Protein AF-A0A7S1LB57-F1 (afdb_monomer_lite)

Sequence (127 aa):
QTQSDPSSLRPSEPSSGLRRPQFGPRGPSPPRSSEQQSQASEESFCPPRATTGLFDNIGSPIGNGPGRAANLDRHIKLFRREQATFLSFDAYARVCLAGCASQMLLAFAYYFVAYTNQRLTQKTPVR

Secondary structure (DSSP, 8-state):
---------PPPP-------------PPPPP--------------------TTSSTTTTS---SSS-----HHHHHHHHHHHHHHHHHHHHHHHHHHHHHHHHHHHHHHHHHHHHHHHHHHTT----

Foldseek 3Di:
DDDDDDDDDDDDDPPPPPPDPPPDDDDDDDDDPPDDDDDDPPDDPPPPPDPPDPCPPVPDDDPPDPRPPPPPVVVVVVVVVVVVVCVVVVVVVVVVVVVVVVVVVVVVVVVVVVVVVVVVVVPDDDD

Organism: Alexandrium catenella (NCBI:txid2925)

Structure (mmCIF, N/CA/C/O backbone):
data_AF-A0A7S1LB57-F1
#
_entry.id   AF-A0A7S1LB57-F1
#
loop_
_atom_site.group_PDB
_atom_site.id
_atom_site.type_symbol
_atom_site.label_atom_id
_atom_site.label_alt_id
_atom_site.label_comp_id
_atom_site.label_asym_id
_atom_site.label_entity_id
_atom_site.label_seq_id
_atom_site.pdbx_PDB_ins_code
_atom_site.Cartn_x
_atom_site.Cartn_y
_atom_site.Cartn_z
_atom_site.occupancy
_atom_site.B_iso_or_equiv
_atom_site.auth_seq_id
_atom_site.auth_comp_id
_atom_site.auth_asym_id
_atom_sit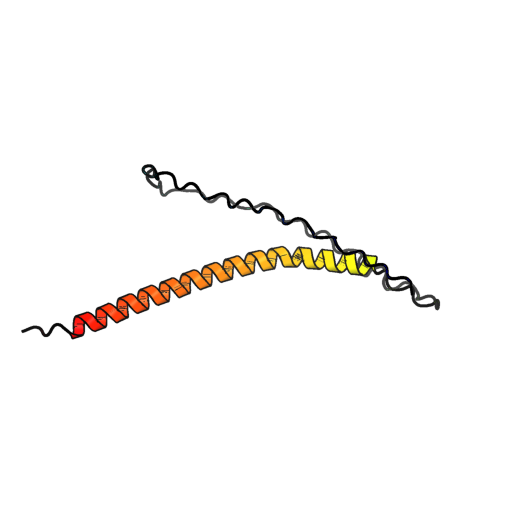e.auth_atom_id
_atom_site.pdbx_PDB_model_num
ATOM 1 N N . GLN A 1 1 ? -14.789 34.900 -50.376 1.00 56.41 1 GLN A N 1
ATOM 2 C CA . GLN A 1 1 ? -15.920 34.314 -49.634 1.00 56.41 1 GLN A CA 1
ATOM 3 C C . GLN A 1 1 ? -16.100 32.891 -50.123 1.00 56.41 1 GLN A C 1
ATOM 5 O O . GLN A 1 1 ? -16.654 32.697 -51.194 1.00 56.41 1 GLN A O 1
ATOM 10 N N . THR A 1 2 ? -15.601 31.922 -49.363 1.00 51.94 2 THR A N 1
ATOM 11 C CA . THR A 1 2 ? -16.023 30.523 -49.481 1.00 51.94 2 THR A CA 1
ATOM 12 C C . THR A 1 2 ? -15.797 29.897 -48.115 1.00 51.94 2 THR A C 1
ATOM 14 O O . THR A 1 2 ? -14.680 29.848 -47.610 1.00 51.94 2 THR A O 1
ATOM 17 N N . GLN A 1 3 ? -16.917 29.583 -47.484 1.00 57.12 3 GLN A N 1
ATOM 18 C CA . GLN A 1 3 ? -17.085 29.102 -46.126 1.00 57.12 3 GLN A CA 1
ATOM 19 C C . GLN A 1 3 ? -17.169 27.576 -46.215 1.00 57.12 3 GLN A C 1
ATOM 21 O O . GLN A 1 3 ? -17.991 27.058 -46.966 1.00 57.12 3 GLN A O 1
ATOM 26 N N . SER A 1 4 ? -16.307 26.859 -45.499 1.00 62.78 4 SER A N 1
ATOM 27 C CA . SER A 1 4 ? -16.372 25.399 -45.403 1.00 62.78 4 SER A CA 1
ATOM 28 C C . SER A 1 4 ? -16.081 24.975 -43.969 1.00 62.78 4 SER A C 1
ATOM 30 O O . SER A 1 4 ? -14.928 24.782 -43.587 1.00 62.78 4 SER A O 1
ATOM 32 N N . ASP A 1 5 ? -17.160 24.866 -43.198 1.00 57.69 5 ASP A N 1
ATOM 33 C CA . ASP A 1 5 ? -17.257 24.078 -41.971 1.00 57.69 5 ASP A CA 1
ATOM 34 C C . ASP A 1 5 ? -17.357 22.589 -42.329 1.00 57.69 5 ASP A C 1
ATOM 36 O O . ASP A 1 5 ? -18.240 22.202 -43.099 1.00 57.69 5 ASP A O 1
ATOM 40 N N . PRO A 1 6 ? -16.525 21.734 -41.720 1.00 63.59 6 PRO A N 1
ATOM 41 C CA . PRO A 1 6 ? -16.942 20.375 -41.418 1.00 63.59 6 PRO A CA 1
ATOM 42 C C . PRO A 1 6 ? -16.845 20.121 -39.913 1.00 63.59 6 PRO A C 1
ATOM 44 O O . PRO A 1 6 ? -15.840 19.669 -39.365 1.00 63.59 6 PRO A O 1
ATOM 47 N N . SER A 1 7 ? -17.968 20.397 -39.256 1.00 61.41 7 SER A N 1
ATOM 48 C CA . SER A 1 7 ? -18.350 19.759 -38.003 1.00 61.41 7 SER A CA 1
ATOM 49 C C . SER A 1 7 ? -18.385 18.231 -38.153 1.00 61.41 7 SER A C 1
ATOM 51 O O . SER A 1 7 ? -18.734 17.712 -39.210 1.00 61.41 7 SER A O 1
ATOM 53 N N . SER A 1 8 ? -18.186 17.540 -37.027 1.00 59.84 8 SER A N 1
ATOM 54 C CA . SER A 1 8 ? -18.655 16.171 -36.750 1.00 59.84 8 SER A CA 1
ATOM 55 C C . SER A 1 8 ? -17.650 15.027 -36.926 1.00 59.84 8 SER A C 1
ATOM 57 O O . SER A 1 8 ? -17.758 14.187 -37.813 1.00 59.84 8 SER A O 1
ATOM 59 N N . LEU A 1 9 ? -16.744 14.908 -35.954 1.00 59.22 9 LEU A N 1
ATOM 60 C CA . LEU A 1 9 ? -16.226 13.612 -35.512 1.00 59.22 9 LEU A CA 1
ATOM 61 C C . LEU A 1 9 ? -16.430 13.518 -33.996 1.00 59.22 9 LEU A C 1
ATOM 63 O O . LEU A 1 9 ? -15.566 13.895 -33.208 1.00 59.22 9 LEU A O 1
ATOM 67 N N . ARG A 1 10 ? -17.618 13.060 -33.578 1.00 66.25 10 ARG A N 1
ATOM 68 C CA . ARG A 1 10 ? -17.846 12.609 -32.199 1.00 66.25 10 ARG A CA 1
ATOM 69 C C . ARG A 1 10 ? -17.252 11.203 -32.047 1.00 66.25 10 ARG A C 1
ATOM 71 O O . ARG A 1 10 ? -17.705 10.305 -32.756 1.00 66.25 10 ARG A O 1
ATOM 78 N N . PRO A 1 11 ? -16.295 10.973 -31.136 1.00 61.44 11 PRO A N 1
ATOM 79 C CA . PRO A 1 11 ? -15.900 9.622 -30.771 1.00 61.44 11 PRO A CA 1
ATOM 80 C C . PRO A 1 11 ? -17.024 8.949 -29.969 1.00 61.44 11 PRO A C 1
ATOM 82 O O . PRO A 1 11 ? -17.590 9.523 -29.040 1.00 61.44 11 PRO A O 1
ATOM 85 N N . SER A 1 12 ? -17.358 7.729 -30.372 1.00 69.00 12 SER A N 1
ATOM 86 C CA . SER A 1 12 ? -18.287 6.818 -29.710 1.00 69.00 12 SER A CA 1
ATOM 87 C C . SER A 1 12 ? -17.771 6.417 -28.326 1.00 69.00 12 SER A C 1
ATOM 89 O O . SER A 1 12 ? -16.670 5.876 -28.212 1.00 69.00 12 SER A O 1
ATOM 91 N N . GLU A 1 13 ? -18.570 6.655 -27.287 1.00 65.00 13 GLU A N 1
ATOM 92 C CA . GLU A 1 13 ? -18.267 6.224 -25.922 1.00 65.00 13 GLU A CA 1
ATOM 93 C C . GLU A 1 13 ? -18.290 4.689 -25.802 1.00 65.00 13 GLU A C 1
ATOM 95 O O . GLU A 1 13 ? -19.244 4.045 -26.253 1.00 65.00 13 GLU A O 1
ATOM 100 N N . PRO A 1 14 ? -17.280 4.067 -25.169 1.00 61.59 14 PRO A N 1
ATOM 101 C CA . PRO A 1 14 ? -17.332 2.655 -24.831 1.00 61.59 14 PRO A CA 1
ATOM 102 C C . PRO A 1 14 ? -18.287 2.442 -23.650 1.00 61.59 14 PRO A C 1
ATOM 104 O O . PRO A 1 14 ? -18.014 2.826 -22.511 1.00 61.59 14 PRO A O 1
ATOM 107 N N . SER A 1 15 ? -19.412 1.788 -23.945 1.00 64.25 15 SER A N 1
ATOM 108 C CA . SER A 1 15 ? -20.376 1.268 -22.975 1.00 64.25 15 SER A CA 1
ATOM 109 C C . SER A 1 15 ? -19.674 0.332 -21.986 1.00 64.25 15 SER A C 1
ATOM 111 O O . SER A 1 15 ? -19.452 -0.853 -22.238 1.00 64.25 15 SER A O 1
ATOM 113 N N . SER A 1 16 ? -19.272 0.897 -20.852 1.00 61.06 16 SER A N 1
ATOM 114 C CA . SER A 1 16 ? -18.657 0.172 -19.747 1.00 61.06 16 SER A CA 1
ATOM 115 C C . SER A 1 16 ? -19.773 -0.492 -18.953 1.00 61.06 16 SER A C 1
ATOM 117 O O . SER A 1 16 ? -20.308 0.069 -17.998 1.00 61.06 16 SER A O 1
ATOM 119 N N . GLY A 1 17 ? -20.170 -1.682 -19.402 1.00 58.69 17 GLY A N 1
ATOM 120 C CA . GLY A 1 17 ? -21.123 -2.531 -18.703 1.00 58.69 17 GLY A CA 1
ATOM 121 C C . GLY A 1 17 ? -20.627 -2.841 -17.292 1.00 58.69 17 GLY A C 1
ATOM 122 O O . GLY A 1 17 ? -19.793 -3.724 -17.094 1.00 58.69 17 GLY A O 1
ATOM 123 N N . LEU A 1 18 ? -21.168 -2.125 -16.306 1.00 54.47 18 LEU A N 1
ATOM 124 C CA . LEU A 1 18 ? -21.083 -2.459 -14.890 1.00 54.47 18 LEU A CA 1
ATOM 125 C C . LEU A 1 18 ? -21.733 -3.832 -14.671 1.00 54.47 18 LEU A C 1
ATOM 127 O O . LEU A 1 18 ? -22.936 -3.952 -14.433 1.00 54.47 18 LEU A O 1
ATOM 131 N N . ARG A 1 19 ? -20.927 -4.896 -14.744 1.00 58.12 19 ARG A N 1
ATOM 132 C CA . ARG A 1 19 ? -21.305 -6.202 -14.202 1.00 58.12 19 ARG A CA 1
ATOM 133 C C . ARG A 1 19 ? -21.418 -6.061 -12.690 1.00 58.12 19 ARG A C 1
ATOM 135 O O . ARG A 1 19 ? -20.429 -6.046 -11.965 1.00 58.12 19 ARG A O 1
ATOM 142 N N . ARG A 1 20 ? -22.661 -5.945 -12.235 1.00 63.25 20 ARG A N 1
ATOM 143 C CA . ARG A 1 20 ? -23.061 -6.042 -10.835 1.00 63.25 20 ARG A CA 1
ATOM 144 C C . ARG A 1 20 ? -22.523 -7.361 -10.250 1.00 63.25 20 ARG A C 1
ATOM 146 O O . ARG A 1 20 ? -22.831 -8.415 -10.811 1.00 63.25 20 ARG A O 1
ATOM 153 N N . PRO A 1 21 ? -21.747 -7.349 -9.154 1.00 59.81 21 PRO A N 1
ATOM 154 C CA . PRO A 1 21 ? -21.402 -8.578 -8.455 1.00 59.81 21 PRO A CA 1
ATOM 155 C C . PRO A 1 21 ? -22.686 -9.205 -7.894 1.00 59.81 21 PRO A C 1
ATOM 157 O O . PRO A 1 21 ? -23.394 -8.602 -7.087 1.00 59.81 21 PRO A O 1
ATOM 160 N N . GLN A 1 22 ? -23.010 -10.405 -8.374 1.00 66.94 22 GLN A N 1
ATOM 161 C CA . GLN A 1 22 ? -24.048 -11.266 -7.812 1.00 66.94 22 GLN A CA 1
ATOM 162 C C . GLN A 1 22 ? -23.600 -11.706 -6.412 1.00 66.94 22 GLN A C 1
ATOM 164 O O . GLN A 1 22 ? -22.759 -12.592 -6.268 1.00 66.94 22 GLN A O 1
ATOM 169 N N . PHE A 1 23 ? -24.152 -11.080 -5.375 1.00 59.19 23 PHE A N 1
ATOM 170 C CA . PHE A 1 23 ? -24.077 -11.589 -4.009 1.00 59.19 23 PHE A CA 1
ATOM 171 C C . PHE A 1 23 ? -25.133 -12.687 -3.845 1.00 59.19 23 PHE A C 1
ATOM 173 O O . PHE A 1 23 ? -26.275 -12.417 -3.484 1.00 59.19 23 PHE A O 1
ATOM 180 N N . GLY A 1 24 ? -24.756 -13.926 -4.162 1.00 72.62 24 GLY A N 1
ATOM 181 C CA . GLY A 1 24 ? -25.545 -15.105 -3.807 1.00 72.62 24 GLY A CA 1
ATOM 182 C C . GLY A 1 24 ? -25.497 -15.387 -2.295 1.00 72.62 24 GLY A C 1
ATOM 183 O O . GLY A 1 24 ? -24.549 -14.965 -1.623 1.00 72.62 24 GLY A O 1
ATOM 184 N N . PRO A 1 25 ? -26.496 -16.099 -1.740 1.00 65.50 25 PRO A N 1
ATOM 185 C CA . PRO A 1 25 ? -26.506 -16.497 -0.337 1.00 65.50 25 PRO A CA 1
ATOM 186 C C . PRO A 1 25 ? -25.291 -17.382 -0.040 1.00 65.50 25 PRO A C 1
ATOM 188 O O . PRO A 1 25 ? -25.098 -18.434 -0.648 1.00 65.50 25 PRO A O 1
ATOM 191 N N . ARG A 1 26 ? -24.444 -16.927 0.890 1.00 58.84 26 ARG A N 1
ATOM 192 C CA . ARG A 1 26 ? -23.302 -17.693 1.396 1.00 58.84 26 ARG A CA 1
ATOM 193 C C . ARG A 1 26 ? -23.833 -18.930 2.115 1.00 58.84 26 ARG A C 1
ATOM 195 O O . ARG A 1 26 ? -24.419 -18.814 3.187 1.00 58.84 26 ARG A O 1
ATOM 202 N N . GLY A 1 27 ? -23.628 -20.098 1.511 1.00 71.50 27 GLY A N 1
ATOM 203 C CA . GLY A 1 27 ? -23.821 -21.378 2.180 1.00 71.50 27 GLY A CA 1
ATOM 204 C C . GLY A 1 27 ? -22.911 -21.519 3.411 1.00 71.50 27 GLY A C 1
ATOM 205 O O . GLY A 1 27 ? -21.933 -20.772 3.549 1.00 71.50 27 GLY A O 1
ATOM 206 N N . PRO A 1 28 ? -23.232 -22.455 4.320 1.00 68.50 28 PRO A N 1
ATOM 207 C CA . PRO A 1 28 ? -22.460 -22.689 5.533 1.00 68.50 28 PRO A CA 1
ATOM 208 C C . PRO A 1 28 ? -21.008 -23.019 5.183 1.00 68.50 28 PRO A C 1
ATOM 210 O O . PRO A 1 28 ? -20.716 -23.876 4.351 1.00 68.50 28 PRO A O 1
ATOM 213 N N . SER A 1 29 ? -20.098 -22.274 5.802 1.00 67.44 29 SER A N 1
ATOM 214 C CA . SER A 1 29 ? -18.658 -22.427 5.624 1.00 67.44 29 SER A CA 1
ATOM 215 C C . SER A 1 29 ? -18.208 -23.772 6.208 1.00 67.44 29 SER A C 1
ATOM 217 O O . SER A 1 29 ? -18.625 -24.097 7.322 1.00 67.44 29 SER A O 1
ATOM 219 N N . PRO A 1 30 ? -17.363 -24.554 5.514 1.00 71.94 30 PRO A N 1
ATOM 220 C CA . PRO A 1 30 ? -16.785 -25.758 6.096 1.00 71.94 30 PRO A CA 1
ATOM 221 C C . PRO A 1 30 ? -15.878 -25.398 7.289 1.00 71.94 30 PRO A C 1
ATOM 223 O O . PRO A 1 30 ? -15.304 -24.302 7.318 1.00 71.94 30 PRO A O 1
ATOM 226 N N . PRO A 1 31 ? -15.742 -26.298 8.280 1.00 61.84 31 PRO A N 1
ATOM 227 C CA . PRO A 1 31 ? -14.871 -26.079 9.423 1.00 61.84 31 PRO A CA 1
ATOM 228 C C . PRO A 1 31 ? -13.428 -25.895 8.950 1.00 61.84 31 PRO A C 1
ATOM 230 O O . PRO A 1 31 ? -12.889 -26.676 8.168 1.00 61.84 31 PRO A O 1
ATOM 233 N N . ARG A 1 32 ? -12.824 -24.805 9.421 1.00 52.12 32 ARG A N 1
ATOM 234 C CA . ARG A 1 32 ? -11.442 -24.423 9.154 1.00 52.12 32 ARG A CA 1
ATOM 235 C C . ARG A 1 32 ? -10.518 -25.409 9.868 1.00 52.12 32 ARG A C 1
ATOM 237 O O . ARG A 1 32 ? -10.219 -25.219 11.042 1.00 52.12 32 ARG A O 1
ATOM 244 N N . SER A 1 33 ? -10.077 -26.439 9.151 1.00 55.59 33 SER A N 1
ATOM 245 C CA . SER A 1 33 ? -8.960 -27.289 9.560 1.00 55.59 33 SER A CA 1
ATOM 246 C C . SER A 1 33 ? -7.701 -26.432 9.632 1.00 55.59 33 SER A C 1
ATOM 248 O O . SER A 1 33 ? -7.109 -26.047 8.625 1.00 55.59 33 SER A O 1
ATOM 250 N N . SER A 1 34 ? -7.344 -26.051 10.847 1.00 62.34 34 SER A N 1
ATOM 251 C CA . SER A 1 34 ? -6.045 -25.507 11.191 1.00 62.34 34 SER A CA 1
ATOM 252 C C . SER A 1 34 ? -5.048 -26.653 11.219 1.00 62.34 34 SER A C 1
ATOM 254 O O . SER A 1 34 ? -4.898 -27.262 12.265 1.00 62.34 34 SER A O 1
ATOM 256 N N . GLU A 1 35 ? -4.399 -26.950 10.095 1.00 49.88 35 GLU A N 1
ATOM 257 C CA . GLU A 1 35 ? -3.087 -27.599 10.087 1.00 49.88 35 GLU A CA 1
ATOM 258 C C . GLU A 1 35 ? -2.474 -27.607 8.683 1.00 49.88 35 GLU A C 1
ATOM 260 O O . GLU A 1 35 ? -3.121 -27.966 7.708 1.00 49.88 35 GLU A O 1
ATOM 265 N N . GLN A 1 36 ? -1.195 -27.230 8.657 1.00 48.75 36 GLN A N 1
ATOM 266 C CA . GLN A 1 36 ? -0.191 -27.511 7.633 1.00 48.75 36 GLN A CA 1
ATOM 267 C C . GLN A 1 36 ? -0.342 -26.879 6.245 1.00 48.75 36 GLN A C 1
ATOM 269 O O . GLN A 1 36 ? -1.260 -27.154 5.483 1.00 48.75 36 GLN A O 1
ATOM 274 N N . GLN A 1 37 ? 0.701 -26.111 5.900 1.00 44.88 37 GLN A N 1
ATOM 275 C CA . GLN A 1 37 ? 1.607 -26.332 4.758 1.00 44.88 37 GLN A CA 1
ATOM 276 C C . GLN A 1 37 ? 1.981 -24.948 4.193 1.00 44.88 37 GLN A C 1
ATOM 278 O O . GLN A 1 37 ? 1.263 -24.353 3.404 1.00 44.88 37 GLN A O 1
ATOM 283 N N . SER A 1 38 ? 3.020 -24.287 4.721 1.00 53.59 38 SER A N 1
ATOM 284 C CA . SER A 1 38 ? 4.394 -24.438 4.210 1.00 53.59 38 SER A CA 1
ATOM 285 C C . SER A 1 38 ? 4.428 -25.069 2.822 1.00 53.59 38 SER A C 1
ATOM 287 O O . SER A 1 38 ? 4.757 -26.241 2.672 1.00 53.59 38 SER A O 1
ATOM 289 N N . GLN A 1 39 ? 4.086 -24.283 1.807 1.00 43.81 39 GLN A N 1
ATOM 290 C CA . GLN A 1 39 ? 4.610 -24.491 0.469 1.00 43.81 39 GLN A CA 1
ATOM 291 C C . GLN A 1 39 ? 5.201 -23.180 -0.027 1.00 43.81 39 GLN A C 1
ATOM 293 O O . GLN A 1 39 ? 4.529 -22.160 -0.172 1.00 43.81 39 GLN A O 1
ATOM 298 N N . ALA A 1 40 ? 6.517 -23.258 -0.182 1.00 51.50 40 ALA A N 1
ATOM 299 C CA . ALA A 1 40 ? 7.370 -22.391 -0.952 1.00 51.50 40 ALA A CA 1
ATOM 300 C C . ALA A 1 40 ? 6.637 -21.770 -2.149 1.00 51.50 40 ALA A C 1
ATOM 302 O O . ALA A 1 40 ? 6.193 -22.466 -3.054 1.00 51.50 40 ALA A O 1
ATOM 303 N N . SER A 1 41 ? 6.577 -20.442 -2.178 1.00 49.66 41 SER A N 1
ATOM 304 C CA . SER A 1 41 ? 6.614 -19.713 -3.445 1.00 49.66 41 SER A CA 1
ATOM 305 C C . SER A 1 41 ? 8.083 -19.441 -3.766 1.00 49.66 41 SER A C 1
ATOM 307 O O . SER A 1 41 ? 8.559 -18.311 -3.704 1.00 49.66 41 SER A O 1
ATOM 309 N N . GLU A 1 42 ? 8.815 -20.522 -4.029 1.00 50.84 42 GLU A N 1
ATOM 310 C CA . GLU A 1 42 ? 9.998 -20.505 -4.881 1.00 50.84 42 GLU A CA 1
ATOM 311 C C . GLU A 1 42 ? 9.484 -20.668 -6.311 1.00 50.84 42 GLU A C 1
ATOM 313 O O . GLU A 1 42 ? 9.133 -21.771 -6.690 1.00 50.84 42 GLU A O 1
ATOM 318 N N . GLU A 1 43 ? 9.336 -19.563 -7.042 1.00 50.94 43 GLU A N 1
ATOM 319 C CA . GLU A 1 43 ? 9.225 -19.436 -8.512 1.00 50.94 43 GLU A CA 1
ATOM 320 C C . GLU A 1 43 ? 8.593 -18.056 -8.754 1.00 50.94 43 GLU A C 1
ATOM 322 O O . GLU A 1 43 ? 7.420 -17.821 -8.506 1.00 50.94 43 GLU A O 1
ATOM 327 N N . SER A 1 44 ? 9.334 -17.006 -9.083 1.00 47.75 44 SER A N 1
ATOM 328 C CA . SER A 1 44 ? 10.136 -16.882 -10.289 1.00 47.75 44 SER A CA 1
ATOM 329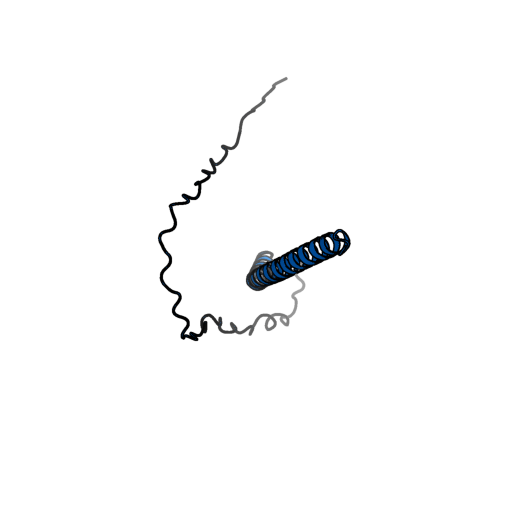 C C . SER A 1 44 ? 11.311 -15.955 -9.987 1.00 47.75 44 SER A C 1
ATOM 331 O O . SER A 1 44 ? 11.236 -14.734 -10.154 1.00 47.75 44 SER A O 1
ATOM 333 N N . PHE A 1 45 ? 12.419 -16.544 -9.544 1.00 46.59 45 PHE A N 1
ATOM 334 C CA . PHE A 1 45 ? 13.711 -15.879 -9.590 1.00 46.59 45 PHE A CA 1
ATOM 335 C C . PHE A 1 45 ? 14.101 -15.798 -11.068 1.00 46.59 45 PHE A C 1
ATOM 337 O O . PHE A 1 45 ? 14.635 -16.747 -11.639 1.00 46.59 45 PHE A O 1
ATOM 344 N N . CYS A 1 46 ? 13.766 -14.686 -11.727 1.00 48.22 46 CYS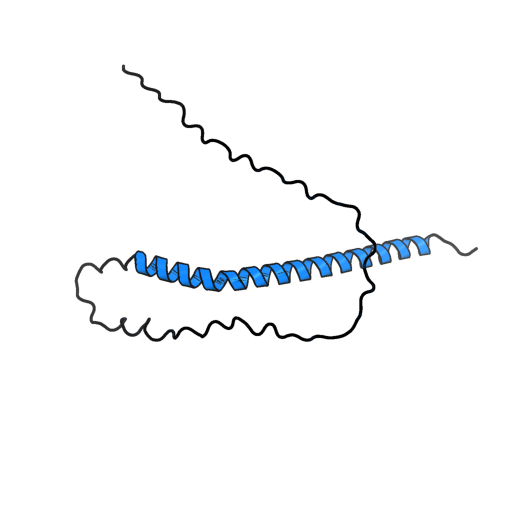 A N 1
ATOM 345 C CA . CYS A 1 46 ? 14.361 -14.378 -13.021 1.00 48.22 46 CYS A CA 1
ATOM 346 C C . CYS A 1 46 ? 15.880 -14.474 -12.835 1.00 48.22 46 CYS A C 1
ATOM 348 O O . CYS A 1 46 ? 16.406 -13.777 -11.960 1.00 48.22 46 CYS A O 1
ATOM 350 N N . PRO A 1 47 ? 16.600 -15.307 -13.608 1.00 54.47 47 PRO A N 1
ATOM 351 C CA . PRO A 1 47 ? 18.049 -15.297 -13.531 1.00 54.47 47 PRO A CA 1
ATOM 352 C C . PRO A 1 47 ? 18.519 -13.856 -13.776 1.00 54.47 47 PRO A C 1
ATOM 354 O O . PRO A 1 47 ? 17.945 -13.180 -14.643 1.00 54.47 47 PRO A O 1
ATOM 357 N N . PRO A 1 48 ? 19.524 -13.348 -13.038 1.00 54.00 48 PRO A N 1
ATOM 358 C CA . PRO A 1 48 ? 20.127 -12.066 -13.352 1.00 54.00 48 PRO A CA 1
ATOM 359 C C . PRO A 1 48 ? 20.688 -12.178 -14.768 1.00 54.00 48 PRO A C 1
ATOM 361 O O . PRO A 1 48 ? 21.730 -12.783 -15.009 1.00 54.00 48 PRO A O 1
ATOM 364 N N . ARG A 1 49 ? 19.933 -11.657 -15.740 1.00 54.75 49 ARG A N 1
ATOM 365 C CA . ARG A 1 49 ? 20.344 -11.614 -17.136 1.00 54.75 49 ARG A CA 1
ATOM 366 C C . ARG A 1 49 ? 21.578 -10.731 -17.173 1.00 54.75 49 ARG A C 1
ATOM 368 O O . ARG A 1 49 ? 21.460 -9.517 -17.000 1.00 54.75 49 ARG A O 1
ATOM 375 N N . ALA A 1 50 ? 22.726 -11.384 -17.326 1.00 50.88 50 ALA A N 1
ATOM 376 C CA . ALA A 1 50 ? 24.048 -10.793 -17.276 1.00 50.88 50 ALA A CA 1
ATOM 377 C C . ALA A 1 50 ? 24.054 -9.423 -17.971 1.00 50.88 50 ALA A C 1
ATOM 379 O O . ALA A 1 50 ? 23.716 -9.289 -19.147 1.00 50.88 50 ALA A O 1
ATOM 380 N N . THR A 1 51 ? 24.384 -8.386 -17.206 1.00 57.81 51 THR A N 1
ATOM 381 C CA . THR A 1 51 ? 24.597 -7.010 -17.672 1.00 57.81 51 THR A CA 1
ATOM 382 C C . THR A 1 51 ? 25.974 -6.835 -18.320 1.00 57.81 51 THR A C 1
ATOM 384 O O . THR A 1 51 ? 26.448 -5.711 -18.474 1.00 57.81 51 THR A O 1
ATOM 387 N N . THR A 1 52 ? 26.616 -7.930 -18.733 1.00 57.28 52 THR A N 1
ATOM 388 C CA . THR A 1 52 ? 27.835 -7.920 -19.538 1.00 57.28 52 THR A CA 1
ATOM 389 C C . THR A 1 52 ? 27.535 -7.292 -20.899 1.00 57.28 52 THR A C 1
ATOM 391 O O . THR A 1 52 ? 26.746 -7.818 -21.683 1.00 57.28 52 THR A O 1
ATOM 394 N N . GLY A 1 53 ? 28.130 -6.125 -21.159 1.00 52.81 53 GLY A N 1
ATOM 395 C CA . GLY A 1 53 ? 28.164 -5.519 -22.491 1.00 52.81 53 GLY A CA 1
ATOM 396 C C . GLY A 1 53 ? 27.571 -4.118 -22.656 1.00 52.81 53 GLY A C 1
ATOM 397 O O . GLY A 1 53 ? 27.631 -3.597 -23.768 1.00 52.81 53 GLY A O 1
ATOM 398 N N . LEU A 1 54 ? 26.996 -3.463 -21.633 1.00 61.12 54 LEU A N 1
ATOM 399 C CA . LEU A 1 54 ? 26.436 -2.112 -21.856 1.00 61.12 54 LEU A CA 1
ATOM 400 C C . LEU A 1 54 ? 27.531 -1.038 -22.016 1.00 61.12 54 LEU A C 1
ATOM 402 O O . LEU A 1 54 ? 27.348 -0.096 -22.792 1.00 61.12 54 LEU A O 1
ATOM 406 N N . PHE A 1 55 ? 28.658 -1.199 -21.315 1.00 60.56 55 PHE A N 1
ATOM 407 C CA . PHE A 1 55 ? 29.752 -0.220 -21.283 1.00 60.56 55 PHE A CA 1
ATOM 408 C C . PHE A 1 55 ? 30.970 -0.609 -22.137 1.00 60.56 55 PHE A C 1
ATOM 410 O O . PHE A 1 55 ? 31.785 0.259 -22.435 1.00 60.56 55 PHE A O 1
ATOM 417 N N . ASP A 1 56 ? 31.047 -1.846 -22.642 1.00 60.25 56 ASP A N 1
ATOM 418 C CA . ASP A 1 56 ? 32.185 -2.328 -23.452 1.00 60.25 56 ASP A CA 1
ATOM 419 C C . ASP A 1 56 ? 32.309 -1.639 -24.828 1.00 60.25 56 ASP A C 1
ATOM 421 O O . ASP A 1 56 ? 33.277 -1.838 -25.552 1.00 60.25 56 ASP A O 1
ATOM 425 N N . ASN A 1 57 ? 31.343 -0.790 -25.196 1.00 55.31 57 ASN A N 1
ATOM 426 C CA . ASN A 1 57 ? 31.335 -0.012 -26.440 1.00 55.31 57 ASN A CA 1
ATOM 427 C C . ASN A 1 57 ? 31.492 1.510 -26.236 1.00 55.31 57 ASN A C 1
ATOM 429 O O . ASN A 1 57 ? 31.307 2.274 -27.180 1.00 55.31 57 ASN A O 1
ATOM 433 N N . ILE A 1 58 ? 31.801 1.985 -25.023 1.00 59.94 58 ILE A N 1
ATOM 434 C CA . ILE A 1 58 ? 31.942 3.433 -24.746 1.00 59.94 58 ILE A CA 1
ATOM 435 C C . ILE A 1 58 ? 33.354 3.960 -25.077 1.00 59.94 58 ILE A C 1
ATOM 437 O O . ILE A 1 58 ? 33.563 5.167 -25.129 1.00 59.94 58 ILE A O 1
ATOM 441 N N . GLY A 1 59 ? 34.310 3.074 -25.373 1.00 54.00 59 GLY A N 1
ATOM 442 C CA . GLY A 1 59 ? 35.706 3.431 -25.654 1.00 54.00 59 GLY A CA 1
ATOM 443 C C . GLY A 1 59 ? 36.103 3.548 -27.131 1.00 54.00 59 GLY A C 1
ATOM 444 O O . GLY A 1 59 ? 37.275 3.791 -27.406 1.00 54.00 59 GLY A O 1
ATOM 445 N N . SER A 1 60 ? 35.198 3.353 -28.098 1.00 61.28 60 SER A N 1
ATOM 446 C CA . SER A 1 60 ? 35.571 3.504 -29.513 1.00 61.28 60 SER A CA 1
ATOM 447 C C . SER A 1 60 ? 35.833 4.981 -29.847 1.00 61.28 60 SER A C 1
ATOM 449 O O . SER A 1 60 ? 35.028 5.832 -29.461 1.00 61.28 60 SER A O 1
ATOM 451 N N . PRO A 1 61 ? 36.935 5.307 -30.555 1.00 59.88 61 PRO A N 1
ATOM 452 C CA . PRO A 1 61 ? 37.340 6.684 -30.814 1.00 59.88 61 PRO A CA 1
ATOM 453 C C . PRO A 1 61 ? 36.222 7.441 -31.531 1.00 59.88 61 PRO A C 1
ATOM 455 O O . PRO A 1 61 ? 35.739 7.040 -32.591 1.00 59.88 61 PRO A O 1
ATOM 458 N N . ILE A 1 62 ? 35.794 8.529 -30.898 1.00 56.59 62 ILE A N 1
ATOM 459 C CA . ILE A 1 62 ? 34.715 9.406 -31.337 1.00 56.59 62 ILE A CA 1
ATOM 460 C C . ILE A 1 62 ? 35.171 10.082 -32.633 1.00 56.59 62 ILE A C 1
ATOM 462 O O . ILE A 1 62 ? 35.959 11.022 -32.618 1.00 56.59 62 ILE A O 1
ATOM 466 N N . GLY A 1 63 ? 34.717 9.564 -33.774 1.00 57.72 63 GLY A N 1
ATOM 467 C CA . GLY A 1 63 ? 34.920 10.211 -35.065 1.00 57.72 63 GLY A CA 1
ATOM 468 C C . GLY A 1 63 ? 34.209 11.566 -35.094 1.00 57.72 63 GLY A C 1
ATOM 469 O O . GLY A 1 63 ? 33.033 11.650 -34.746 1.00 57.72 63 GLY A O 1
ATOM 470 N N . ASN A 1 64 ? 34.923 12.606 -35.532 1.00 55.22 64 ASN A N 1
ATOM 471 C CA . ASN A 1 64 ? 34.525 14.023 -35.590 1.00 55.22 64 ASN A CA 1
ATOM 472 C C . ASN A 1 64 ? 33.394 14.348 -36.601 1.00 55.22 64 ASN A C 1
ATOM 474 O O . ASN A 1 64 ? 33.409 15.398 -37.242 1.00 55.22 64 ASN A O 1
ATOM 478 N N . GLY A 1 65 ? 32.422 13.454 -36.788 1.00 62.44 65 GLY A N 1
ATOM 479 C CA . GLY A 1 65 ? 31.186 13.745 -37.519 1.00 62.44 65 GLY A CA 1
ATOM 480 C C . GLY A 1 65 ? 30.143 14.396 -36.601 1.00 62.44 65 GLY A C 1
ATOM 481 O O . GLY A 1 65 ? 30.240 14.229 -35.384 1.00 62.44 65 GLY A O 1
ATOM 482 N N . PRO A 1 66 ? 29.136 15.114 -37.141 1.00 57.94 66 PRO A N 1
ATOM 483 C CA . PRO A 1 66 ? 28.036 15.658 -36.345 1.00 57.94 66 PRO A CA 1
ATOM 484 C C . PRO A 1 66 ? 27.469 14.530 -35.487 1.00 57.94 66 PRO A C 1
ATOM 486 O O . PRO A 1 66 ? 27.003 13.524 -36.025 1.00 57.94 66 PRO A O 1
ATOM 489 N N . GLY A 1 67 ? 27.633 14.673 -34.167 1.00 56.31 67 GLY A N 1
ATOM 490 C CA . GLY A 1 67 ? 27.453 13.611 -33.186 1.00 56.31 67 GLY A CA 1
ATOM 491 C C . GLY A 1 67 ? 26.166 12.864 -33.473 1.00 56.31 67 GLY A C 1
ATOM 492 O O . GLY A 1 67 ? 25.083 13.419 -33.308 1.00 56.31 67 GLY A O 1
ATOM 493 N N . ARG A 1 68 ? 26.319 11.642 -33.993 1.00 57.19 68 ARG A N 1
ATOM 494 C CA . ARG A 1 68 ? 25.256 10.746 -34.446 1.00 57.19 68 ARG A CA 1
ATOM 495 C C . ARG A 1 68 ? 24.179 10.763 -33.373 1.00 57.19 68 ARG A C 1
ATOM 497 O O . ARG A 1 68 ? 24.414 10.182 -32.316 1.00 57.19 68 ARG A O 1
ATOM 504 N N . ALA A 1 69 ? 23.095 11.511 -33.618 1.00 56.91 69 ALA A N 1
ATOM 505 C CA . ALA A 1 69 ? 22.026 11.774 -32.663 1.00 56.91 69 ALA A CA 1
ATOM 506 C C . ALA A 1 69 ? 21.800 10.502 -31.856 1.00 56.91 69 ALA A C 1
ATOM 508 O O . ALA A 1 69 ? 21.467 9.471 -32.445 1.00 56.91 69 ALA A O 1
ATOM 509 N N . ALA A 1 70 ? 22.157 10.540 -30.568 1.00 59.12 70 ALA A N 1
ATOM 510 C CA . ALA A 1 70 ? 22.174 9.368 -29.712 1.00 59.12 70 ALA A CA 1
ATOM 511 C C . ALA A 1 70 ? 20.849 8.636 -29.921 1.00 59.12 70 ALA A C 1
ATOM 513 O O . ALA A 1 70 ? 19.796 9.201 -29.639 1.00 59.12 70 ALA A O 1
ATOM 514 N N . ASN A 1 71 ? 20.915 7.458 -30.560 1.00 70.38 71 ASN A N 1
ATOM 515 C CA . ASN A 1 71 ? 19.766 6.770 -31.147 1.00 70.38 71 ASN A CA 1
ATOM 516 C C . ASN A 1 71 ? 18.571 6.856 -30.191 1.00 70.38 71 ASN A C 1
ATOM 518 O O . ASN A 1 71 ? 18.599 6.218 -29.138 1.00 70.38 71 ASN A O 1
ATOM 522 N N . LEU A 1 72 ? 17.541 7.632 -30.542 1.00 76.44 72 LEU A N 1
ATOM 523 C CA . LEU A 1 72 ? 16.312 7.786 -29.751 1.00 76.44 72 LEU A CA 1
ATOM 524 C C . LEU A 1 72 ? 15.766 6.409 -29.336 1.00 76.44 72 LEU A C 1
ATOM 526 O O . LEU A 1 72 ? 15.358 6.190 -28.199 1.00 76.44 72 LEU A O 1
ATOM 530 N N . ASP A 1 73 ? 15.890 5.442 -30.243 1.00 76.06 73 ASP A N 1
ATOM 531 C CA . ASP A 1 73 ? 15.529 4.045 -30.040 1.00 76.06 73 ASP A CA 1
ATOM 532 C C . ASP A 1 73 ? 16.320 3.355 -28.902 1.00 76.06 73 ASP A C 1
ATOM 534 O O . ASP A 1 73 ? 15.767 2.560 -28.142 1.00 76.06 73 ASP A O 1
ATOM 538 N N . ARG A 1 74 ? 17.601 3.702 -28.698 1.00 79.38 74 ARG A N 1
ATOM 539 C CA . ARG A 1 74 ? 18.417 3.214 -27.568 1.00 79.38 74 ARG A CA 1
ATOM 540 C C . ARG A 1 74 ? 17.927 3.790 -26.239 1.00 79.38 74 ARG A C 1
ATOM 542 O O . ARG A 1 74 ? 17.838 3.042 -25.267 1.00 79.38 74 ARG A O 1
ATOM 549 N N . HIS A 1 75 ? 17.578 5.076 -26.196 1.00 82.12 75 HIS A N 1
ATOM 550 C CA . HIS A 1 75 ? 17.023 5.703 -24.992 1.00 82.12 75 HIS A CA 1
ATOM 551 C C . HIS A 1 75 ? 15.645 5.133 -24.641 1.00 82.12 75 HIS A C 1
ATOM 553 O O . HIS A 1 75 ? 15.413 4.790 -23.485 1.00 82.12 75 HIS A O 1
ATOM 559 N N . ILE A 1 76 ? 14.763 4.935 -25.626 1.00 85.62 76 ILE A N 1
ATOM 560 C CA . ILE A 1 76 ? 13.445 4.313 -25.413 1.00 85.62 76 ILE A CA 1
ATOM 561 C C . ILE A 1 76 ? 13.597 2.886 -24.870 1.00 85.62 76 ILE A C 1
ATOM 563 O O . ILE A 1 76 ? 12.904 2.510 -23.924 1.00 85.62 76 ILE A O 1
ATOM 567 N N . LYS A 1 77 ? 14.523 2.090 -25.423 1.00 85.50 77 LYS A N 1
ATOM 568 C CA . LYS A 1 77 ? 14.816 0.733 -24.928 1.00 85.5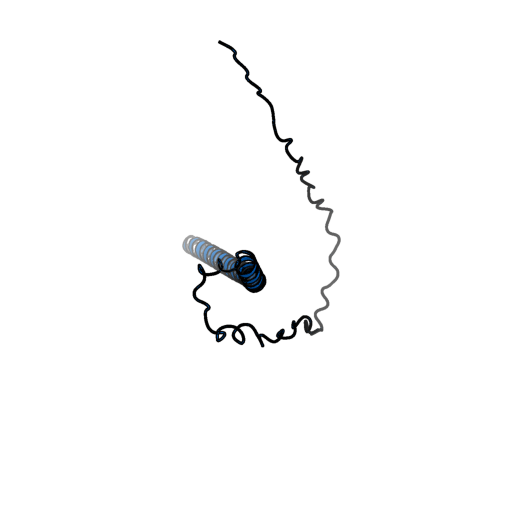0 77 LYS A CA 1
ATOM 569 C C . LYS A 1 77 ? 15.343 0.739 -23.492 1.00 85.50 77 LYS A C 1
ATOM 571 O O . LYS A 1 77 ? 14.918 -0.100 -22.701 1.00 85.50 77 LYS A O 1
ATOM 576 N N . LEU A 1 78 ? 16.221 1.685 -23.149 1.00 84.38 78 LEU A N 1
ATOM 577 C CA . LEU A 1 78 ? 16.721 1.858 -21.783 1.00 84.38 78 LEU A CA 1
ATOM 578 C C . LEU A 1 78 ? 15.577 2.211 -20.820 1.00 84.38 78 LEU A C 1
ATOM 580 O O . LEU A 1 78 ? 15.385 1.522 -19.825 1.00 84.38 78 LEU A O 1
ATOM 584 N N . PHE A 1 79 ? 14.761 3.214 -21.157 1.00 85.69 79 PHE A N 1
ATOM 585 C CA . PHE A 1 79 ? 13.632 3.638 -20.326 1.00 85.69 79 PHE A CA 1
ATOM 586 C C . PHE A 1 79 ? 12.598 2.534 -20.119 1.00 85.69 79 PHE A C 1
ATOM 588 O O . PHE A 1 79 ? 12.126 2.349 -19.003 1.00 85.69 79 PHE A O 1
ATOM 595 N N . ARG A 1 80 ? 12.263 1.765 -21.162 1.00 86.12 80 ARG A N 1
ATOM 596 C CA . ARG A 1 80 ? 11.344 0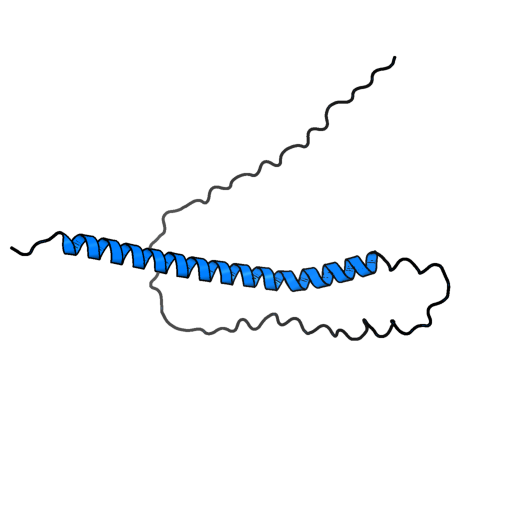.623 -21.027 1.00 86.12 80 ARG A CA 1
ATOM 597 C C . ARG A 1 80 ? 11.906 -0.465 -20.116 1.00 86.12 80 ARG A C 1
ATOM 599 O O . ARG A 1 80 ? 11.149 -1.074 -19.366 1.00 86.12 80 ARG A O 1
ATOM 606 N N . ARG A 1 81 ? 13.220 -0.706 -20.172 1.00 82.62 81 ARG A N 1
ATOM 607 C CA . ARG A 1 81 ? 13.890 -1.676 -19.297 1.00 82.62 81 ARG A CA 1
ATOM 608 C C . ARG A 1 81 ? 13.848 -1.231 -17.836 1.00 82.62 81 ARG A C 1
ATOM 610 O O . ARG A 1 81 ? 13.526 -2.052 -16.987 1.00 82.62 81 ARG A O 1
ATOM 617 N N . GLU A 1 82 ? 14.116 0.043 -17.567 1.00 81.94 82 GLU A N 1
ATOM 618 C CA . GLU A 1 82 ? 14.017 0.609 -16.215 1.00 81.94 82 GLU A CA 1
ATOM 619 C C . GLU A 1 82 ? 12.562 0.641 -15.722 1.00 81.94 82 GLU A C 1
ATOM 621 O O . GLU A 1 82 ? 12.265 0.234 -14.610 1.00 81.94 82 GLU A O 1
ATOM 626 N N . GLN A 1 83 ? 11.592 1.024 -16.552 1.00 83.44 83 GLN A N 1
ATOM 627 C CA . GLN A 1 83 ? 10.182 1.000 -16.136 1.00 83.44 83 GLN A CA 1
ATOM 628 C C . GLN A 1 83 ? 9.694 -0.404 -15.755 1.00 83.44 83 GLN A C 1
ATOM 630 O O . GLN A 1 83 ? 8.898 -0.546 -14.827 1.00 83.44 83 GLN A O 1
ATOM 635 N N . ALA A 1 84 ? 10.186 -1.446 -16.431 1.00 79.88 84 ALA A N 1
ATOM 636 C CA . ALA A 1 84 ? 9.831 -2.822 -16.106 1.00 79.88 84 ALA A CA 1
ATOM 637 C C . ALA A 1 84 ? 10.329 -3.252 -14.713 1.00 79.88 84 ALA A C 1
ATOM 639 O O . ALA A 1 84 ? 9.652 -4.036 -14.052 1.00 79.88 84 ALA A O 1
ATOM 640 N N . THR A 1 85 ? 11.469 -2.732 -14.240 1.00 82.62 85 THR A N 1
ATOM 641 C CA . THR A 1 85 ? 11.984 -3.048 -12.895 1.00 82.62 85 THR A CA 1
ATOM 642 C C . THR A 1 85 ? 11.212 -2.308 -11.800 1.00 82.62 85 THR A C 1
ATOM 644 O O . THR A 1 85 ? 10.980 -2.873 -10.730 1.00 82.62 85 THR A O 1
ATOM 647 N N . PHE A 1 86 ? 10.725 -1.095 -12.076 1.00 85.25 86 PHE A N 1
ATOM 648 C CA . PHE A 1 86 ? 9.904 -0.328 -11.130 1.00 85.25 86 PHE A CA 1
ATOM 649 C C . PHE A 1 86 ? 8.504 -0.910 -10.903 1.00 85.25 86 PHE A C 1
ATOM 651 O O . PHE A 1 86 ? 7.905 -0.660 -9.858 1.00 85.25 86 PHE A O 1
ATOM 658 N N . LEU A 1 87 ? 7.980 -1.705 -11.839 1.00 83.50 87 LEU A N 1
ATOM 659 C CA . LEU A 1 87 ? 6.609 -2.215 -11.763 1.00 83.50 87 LEU A CA 1
ATOM 660 C C . LEU A 1 87 ? 6.397 -3.157 -10.564 1.00 83.50 87 LEU A C 1
ATOM 662 O O . LEU A 1 87 ? 5.385 -3.070 -9.868 1.00 83.50 87 LEU A O 1
ATOM 666 N N . SER A 1 88 ? 7.381 -4.013 -10.276 1.00 84.69 88 SER A N 1
ATOM 667 C CA . SER A 1 88 ? 7.355 -4.905 -9.110 1.00 84.69 88 SER A CA 1
ATOM 668 C C . SER A 1 88 ? 7.487 -4.134 -7.794 1.00 84.69 88 SER A C 1
ATOM 670 O O . SER A 1 88 ? 6.838 -4.476 -6.806 1.00 84.69 88 SER A O 1
ATOM 672 N N . PHE A 1 89 ? 8.295 -3.070 -7.784 1.00 88.62 89 PHE A N 1
ATOM 673 C CA . PHE A 1 89 ? 8.440 -2.196 -6.622 1.00 88.62 89 PHE A CA 1
ATOM 674 C C . PHE A 1 89 ? 7.140 -1.439 -6.317 1.00 88.62 89 PHE A C 1
ATOM 676 O O . PHE A 1 89 ? 6.722 -1.389 -5.162 1.00 88.62 89 PHE A O 1
ATOM 683 N N . ASP A 1 90 ? 6.461 -0.914 -7.341 1.00 91.44 90 ASP A N 1
ATOM 684 C CA . ASP A 1 90 ? 5.161 -0.248 -7.187 1.00 91.44 90 ASP A CA 1
ATOM 685 C C . ASP A 1 90 ? 4.093 -1.211 -6.642 1.00 91.44 90 ASP A C 1
ATOM 687 O O . ASP A 1 90 ? 3.372 -0.878 -5.700 1.00 91.44 90 ASP A O 1
ATOM 691 N N . ALA A 1 91 ? 4.035 -2.443 -7.158 1.00 91.00 91 ALA A N 1
ATOM 692 C CA . ALA A 1 91 ? 3.128 -3.464 -6.638 1.00 91.00 91 ALA A CA 1
ATOM 693 C C . ALA A 1 91 ? 3.378 -3.753 -5.145 1.00 91.00 91 ALA A C 1
ATOM 695 O O . ALA A 1 91 ? 2.433 -3.759 -4.352 1.00 91.00 91 ALA A O 1
ATOM 696 N N . TYR A 1 92 ? 4.642 -3.927 -4.746 1.00 94.88 92 TYR A N 1
ATOM 697 C CA . TYR A 1 92 ? 5.022 -4.123 -3.345 1.00 94.88 92 TYR A CA 1
ATOM 698 C C . TYR A 1 92 ? 4.641 -2.920 -2.468 1.00 94.88 92 TYR A C 1
ATOM 700 O O . TYR A 1 92 ? 3.994 -3.088 -1.431 1.00 94.88 92 TYR A O 1
ATOM 708 N N . ALA A 1 93 ? 4.959 -1.700 -2.911 1.00 95.50 93 ALA A N 1
ATOM 709 C CA . ALA A 1 93 ? 4.637 -0.474 -2.187 1.00 95.50 93 ALA A CA 1
ATOM 710 C C . ALA A 1 93 ? 3.126 -0.331 -1.938 1.00 95.50 93 ALA A C 1
ATOM 712 O O . ALA A 1 93 ? 2.715 0.014 -0.828 1.00 95.50 93 ALA A O 1
ATOM 713 N N . ARG A 1 94 ? 2.287 -0.663 -2.929 1.00 96.88 94 ARG A N 1
ATOM 714 C CA . ARG A 1 94 ? 0.820 -0.645 -2.783 1.00 96.88 94 ARG A CA 1
ATOM 715 C C . ARG A 1 94 ? 0.323 -1.639 -1.737 1.00 96.88 94 ARG A C 1
ATOM 717 O O . ARG A 1 94 ? -0.552 -1.290 -0.946 1.00 96.88 94 A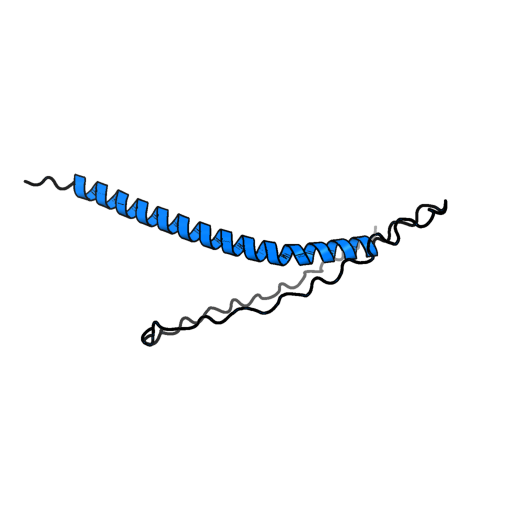RG A O 1
ATOM 724 N N . VAL A 1 95 ? 0.884 -2.848 -1.700 1.00 97.44 95 VAL A N 1
ATOM 725 C CA . VAL A 1 95 ? 0.521 -3.863 -0.695 1.00 97.44 95 VAL A CA 1
ATOM 726 C C . VAL A 1 95 ? 0.926 -3.406 0.707 1.00 97.44 95 VAL A C 1
ATOM 728 O O . VAL A 1 95 ? 0.111 -3.469 1.630 1.00 97.44 95 VAL A O 1
ATOM 731 N N . CYS A 1 96 ? 2.141 -2.880 0.873 1.00 97.88 96 CYS A N 1
ATOM 732 C CA . CYS A 1 96 ? 2.600 -2.341 2.155 1.00 97.88 96 CYS A CA 1
ATOM 733 C C . CYS A 1 96 ? 1.731 -1.173 2.635 1.00 97.88 96 CYS A C 1
ATOM 735 O O . CYS A 1 96 ? 1.357 -1.122 3.808 1.00 97.88 96 CYS A O 1
ATOM 737 N N . LEU A 1 97 ? 1.365 -0.262 1.730 1.00 97.88 97 LEU A N 1
ATOM 738 C CA . LEU A 1 97 ? 0.494 0.869 2.040 1.00 97.88 97 LEU A CA 1
ATOM 739 C C . LEU A 1 97 ? -0.900 0.393 2.468 1.00 97.88 97 LEU A C 1
ATOM 741 O O . LEU A 1 97 ? -1.419 0.872 3.475 1.00 97.88 97 LEU A O 1
ATOM 745 N N . ALA A 1 98 ? -1.476 -0.590 1.772 1.00 97.00 98 ALA A N 1
ATOM 746 C CA . ALA A 1 98 ? -2.760 -1.183 2.144 1.00 97.00 98 ALA A CA 1
ATOM 747 C C . ALA A 1 98 ? -2.715 -1.870 3.524 1.00 97.00 98 ALA A C 1
ATOM 749 O O . ALA A 1 98 ? -3.640 -1.714 4.329 1.00 97.00 98 ALA A O 1
ATOM 750 N N . GLY A 1 99 ? -1.627 -2.586 3.827 1.00 97.69 99 GLY A N 1
ATOM 751 C CA . GLY A 1 99 ? -1.407 -3.200 5.139 1.00 97.69 99 GLY A CA 1
ATOM 752 C C . GLY A 1 99 ? -1.303 -2.161 6.258 1.00 97.69 99 GLY A C 1
ATOM 753 O O . GLY A 1 99 ? -2.005 -2.264 7.265 1.00 97.69 99 GLY A O 1
ATOM 754 N N . CYS A 1 100 ? -0.495 -1.118 6.053 1.00 98.06 100 CYS A N 1
ATOM 755 C CA . CYS A 1 100 ? -0.332 -0.014 7.000 1.00 98.06 100 CYS A CA 1
ATOM 756 C C . CYS A 1 100 ? -1.656 0.726 7.255 1.00 98.06 100 CYS A C 1
ATOM 758 O O . CYS A 1 100 ? -2.052 0.920 8.406 1.00 98.06 100 CYS A O 1
ATOM 760 N N . ALA A 1 101 ? -2.394 1.061 6.192 1.00 98.12 101 ALA A N 1
ATOM 761 C CA . ALA A 1 101 ? -3.694 1.721 6.298 1.00 98.12 101 ALA A CA 1
ATOM 762 C C . ALA A 1 101 ? -4.705 0.880 7.095 1.00 98.12 101 ALA A C 1
ATOM 764 O O . ALA A 1 101 ? -5.424 1.414 7.940 1.00 98.12 101 ALA A O 1
ATOM 765 N N . SER A 1 102 ? -4.722 -0.438 6.879 1.00 98.00 102 SER A N 1
ATOM 766 C CA . SER A 1 102 ? -5.610 -1.355 7.604 1.00 98.00 102 SER A CA 1
ATOM 767 C C . SER A 1 102 ? -5.277 -1.417 9.098 1.00 98.00 102 SER A C 1
ATOM 769 O O . SER A 1 102 ? -6.180 -1.368 9.934 1.00 98.00 102 SER A O 1
ATOM 771 N N . GLN A 1 103 ? -3.988 -1.476 9.448 1.00 97.38 103 GLN A N 1
ATOM 772 C CA . GLN A 1 103 ? -3.545 -1.477 10.846 1.00 97.38 103 GLN A CA 1
ATOM 773 C C . GLN A 1 103 ? -3.859 -0.151 11.552 1.00 97.38 103 GLN A C 1
ATOM 775 O O . GLN A 1 103 ? -4.343 -0.161 12.683 1.00 97.38 103 GLN A O 1
ATOM 780 N N . MET A 1 104 ? -3.653 0.984 10.879 1.00 98.19 104 MET A N 1
ATOM 781 C CA . MET A 1 104 ? -4.005 2.304 11.415 1.00 98.19 104 MET A CA 1
ATOM 782 C C . MET A 1 104 ? -5.509 2.467 11.628 1.00 98.19 104 MET A C 1
ATOM 784 O O . MET A 1 104 ? -5.933 2.936 12.684 1.00 98.19 104 MET A O 1
ATOM 788 N N . LEU A 1 105 ? -6.328 2.022 10.673 1.00 98.06 105 LEU A N 1
ATOM 789 C CA . LEU A 1 105 ? -7.781 2.075 10.814 1.00 98.06 105 LEU A CA 1
ATOM 790 C C . LEU A 1 105 ? -8.266 1.221 11.994 1.00 98.06 105 LEU A C 1
ATOM 792 O O . LEU A 1 105 ? -9.124 1.657 12.762 1.00 98.06 105 LEU A O 1
ATOM 796 N N . LEU A 1 106 ? -7.683 0.033 12.172 1.00 98.00 106 LEU A N 1
ATOM 797 C CA . LEU A 1 106 ? -7.987 -0.838 13.303 1.00 98.00 106 LEU A CA 1
ATOM 798 C C . LEU A 1 106 ? -7.594 -0.186 14.637 1.00 98.00 106 LEU A C 1
ATOM 800 O O . LEU A 1 106 ? -8.391 -0.186 15.574 1.00 98.00 106 LEU A O 1
ATOM 804 N N . ALA A 1 107 ? -6.408 0.423 14.714 1.00 98.25 107 ALA A N 1
ATOM 805 C CA . ALA A 1 107 ? -5.960 1.148 15.901 1.00 98.25 107 ALA A CA 1
ATOM 806 C C . ALA A 1 107 ? -6.917 2.297 16.266 1.00 98.25 107 ALA A C 1
ATOM 808 O O . ALA A 1 107 ? -7.291 2.437 17.432 1.00 98.25 107 ALA A O 1
ATOM 809 N N . PHE A 1 108 ? -7.383 3.071 15.280 1.00 98.44 108 PHE A N 1
ATOM 810 C CA . PHE A 1 108 ? -8.374 4.125 15.514 1.00 98.44 108 PHE A CA 1
ATOM 811 C C . PHE A 1 108 ? -9.728 3.580 15.966 1.00 98.44 108 PHE A C 1
ATOM 813 O O . PHE A 1 108 ? -10.332 4.153 16.874 1.00 98.44 108 PHE A O 1
ATOM 820 N N . ALA A 1 109 ? -10.189 2.466 15.396 1.00 98.25 109 ALA A N 1
ATOM 821 C CA . ALA A 1 109 ? -11.426 1.823 15.828 1.00 98.25 109 ALA A CA 1
ATOM 822 C C . ALA A 1 109 ? -11.343 1.383 17.301 1.00 98.25 109 ALA A C 1
ATOM 824 O O . ALA A 1 109 ? -12.238 1.695 18.087 1.00 98.25 109 ALA A O 1
ATOM 825 N N . TYR A 1 110 ? -10.243 0.737 17.702 1.00 98.12 110 TYR A N 1
ATOM 826 C CA . TYR A 1 110 ? -10.022 0.351 19.100 1.00 98.12 110 TYR A CA 1
ATOM 827 C C . TYR A 1 110 ? -9.922 1.556 20.031 1.00 98.12 110 TYR A C 1
ATOM 829 O O . TYR A 1 110 ? -10.553 1.560 21.089 1.00 98.12 110 TYR A O 1
ATOM 837 N N . TYR A 1 111 ? -9.178 2.590 19.635 1.00 98.06 111 TYR A N 1
ATOM 838 C CA . TYR A 1 111 ? -9.079 3.825 20.407 1.00 98.06 111 TYR A CA 1
ATOM 839 C C . TYR A 1 111 ? -10.457 4.463 20.621 1.00 98.06 111 TYR A C 1
ATOM 841 O O . TYR A 1 111 ? -10.805 4.827 21.743 1.00 98.06 111 TYR A O 1
ATOM 849 N N . PHE A 1 112 ? -11.277 4.540 19.572 1.00 98.31 112 PHE A N 1
ATOM 850 C CA . PHE A 1 112 ? -12.623 5.103 19.647 1.00 98.31 112 PHE A CA 1
ATOM 851 C C . PHE A 1 112 ? -13.549 4.293 20.567 1.00 98.31 112 PHE A C 1
ATOM 853 O O . PHE A 1 112 ? -14.268 4.861 21.394 1.00 98.31 112 PHE A O 1
ATOM 860 N N . VAL A 1 113 ? -13.512 2.961 20.482 1.00 98.06 113 VAL A N 1
ATOM 861 C CA . VAL A 1 113 ? -14.279 2.082 21.381 1.00 98.06 113 VAL A CA 1
ATOM 862 C C . VAL A 1 113 ? -13.821 2.244 22.835 1.00 98.06 113 VAL A C 1
ATOM 864 O O . VAL A 1 113 ? -14.648 2.372 23.736 1.00 98.06 113 VAL A O 1
ATOM 867 N N . ALA A 1 114 ? -12.514 2.293 23.092 1.00 97.75 114 ALA A N 1
ATOM 868 C CA . ALA A 1 114 ? -11.992 2.531 24.437 1.00 97.75 114 ALA A CA 1
ATOM 869 C C . ALA A 1 114 ? -12.426 3.905 24.978 1.00 97.75 114 ALA A C 1
ATOM 871 O O . ALA A 1 114 ? -12.903 4.010 26.109 1.00 97.75 114 ALA A O 1
ATOM 872 N N . TYR A 1 115 ? -12.333 4.943 24.147 1.00 97.50 115 TYR A N 1
ATOM 873 C CA . TYR A 1 115 ? -12.729 6.307 24.488 1.00 97.50 115 TYR A CA 1
ATOM 874 C C . TYR A 1 115 ? -14.218 6.426 24.838 1.00 97.50 115 TYR A C 1
ATOM 876 O O . TYR A 1 115 ? -14.594 7.048 25.835 1.00 97.50 115 TYR A O 1
ATOM 884 N N . THR A 1 116 ? -15.084 5.811 24.033 1.00 97.31 116 THR A N 1
ATOM 885 C CA . THR A 1 116 ? -16.533 5.812 24.276 1.00 97.31 116 THR A CA 1
ATOM 886 C C . THR A 1 116 ? -16.892 5.044 25.547 1.00 97.31 116 THR A C 1
ATOM 888 O O . THR A 1 116 ? -17.674 5.555 26.349 1.00 97.31 116 THR A O 1
ATOM 891 N N . ASN A 1 117 ? -16.265 3.892 25.800 1.00 96.06 117 ASN A N 1
ATOM 892 C CA . ASN A 1 117 ? -16.464 3.132 27.038 1.00 96.06 117 ASN A CA 1
ATOM 893 C C . ASN A 1 117 ? -16.044 3.919 28.286 1.00 96.06 117 ASN A C 1
ATOM 895 O O . ASN A 1 117 ? -16.801 3.968 29.253 1.00 96.06 117 ASN A O 1
ATOM 899 N N . GLN A 1 118 ? -14.894 4.601 28.259 1.00 95.31 118 GLN A N 1
ATOM 900 C CA . GLN A 1 118 ? -14.462 5.459 29.372 1.00 95.31 118 GLN A CA 1
ATOM 901 C C . GLN A 1 118 ? -15.460 6.587 29.665 1.00 95.31 118 GLN A C 1
ATOM 903 O O . GLN A 1 118 ? -15.709 6.927 30.820 1.00 95.31 118 GLN A O 1
ATOM 908 N N . ARG A 1 119 ? -16.073 7.166 28.627 1.00 93.62 119 ARG A N 1
ATOM 909 C CA . ARG A 1 119 ? -17.108 8.193 28.811 1.00 93.62 119 ARG A CA 1
ATOM 910 C C . ARG A 1 119 ? -18.410 7.640 29.383 1.00 93.62 119 ARG A C 1
ATOM 912 O O . ARG A 1 119 ? -19.139 8.387 30.032 1.00 93.62 119 ARG A O 1
ATOM 919 N N . LEU A 1 120 ? -18.732 6.375 29.120 1.00 93.69 120 LEU A N 1
ATOM 920 C CA . LEU A 1 120 ? -19.925 5.731 29.667 1.00 93.69 120 LEU A CA 1
ATOM 921 C C . LEU A 1 120 ? -19.740 5.381 31.145 1.00 93.69 120 LEU A C 1
ATOM 923 O O . LEU A 1 120 ? -20.639 5.651 31.938 1.00 93.69 120 LEU A O 1
ATOM 927 N N . THR A 1 121 ? -18.571 4.869 31.534 1.00 93.31 121 THR A N 1
ATOM 928 C CA . THR A 1 121 ? -18.302 4.493 32.932 1.00 93.31 121 THR A CA 1
ATOM 929 C C . THR A 1 121 ? -18.306 5.690 33.880 1.00 93.31 121 THR A C 1
ATOM 931 O O . THR A 1 121 ? -18.770 5.569 35.009 1.00 93.31 121 THR A O 1
ATOM 934 N N . GLN A 1 122 ? -17.877 6.868 33.420 1.00 92.06 122 GLN A N 1
ATOM 935 C CA . GLN A 1 122 ? -17.926 8.095 34.225 1.00 92.06 122 GLN A CA 1
ATOM 936 C C . GLN A 1 122 ? -19.351 8.574 34.550 1.00 92.06 122 GLN A C 1
ATOM 938 O O . GLN A 1 122 ? -19.531 9.362 35.475 1.00 92.06 122 GLN A O 1
ATOM 943 N N . LYS A 1 123 ? -20.370 8.136 33.799 1.00 86.31 123 LYS A N 1
ATOM 944 C CA . LYS A 1 123 ? -21.748 8.631 33.952 1.00 86.31 123 LYS A CA 1
ATOM 945 C C . LYS A 1 123 ? -22.598 7.840 34.938 1.00 86.31 123 LYS A C 1
ATOM 947 O O . LYS A 1 123 ? -23.692 8.292 35.260 1.00 86.31 123 LYS A O 1
ATOM 952 N N . THR A 1 124 ? -22.135 6.688 35.408 1.00 84.50 124 THR A N 1
ATOM 953 C CA . THR A 1 124 ? -22.835 5.881 36.414 1.00 84.50 124 THR A CA 1
ATOM 954 C C . THR A 1 124 ? -22.254 6.154 37.799 1.00 84.50 124 THR A C 1
ATOM 956 O O . THR A 1 124 ? -21.283 5.499 38.179 1.00 84.50 124 THR A O 1
ATOM 959 N N . PRO A 1 125 ? -22.812 7.105 38.576 1.00 78.56 125 PRO A N 1
ATOM 960 C CA . PRO A 1 125 ? -22.510 7.178 39.995 1.00 78.56 125 PRO A CA 1
ATOM 961 C C . PRO A 1 125 ? -23.070 5.920 40.666 1.00 78.56 125 PRO A C 1
ATOM 963 O O . PRO A 1 125 ? -24.268 5.644 40.585 1.00 78.56 125 PRO A O 1
ATOM 966 N N . VAL A 1 126 ? -22.195 5.145 41.305 1.00 81.19 126 VAL A N 1
ATOM 967 C CA . VAL A 1 126 ? -22.602 4.051 42.192 1.00 81.19 126 VAL A CA 1
ATOM 968 C C . VAL A 1 126 ? -23.259 4.705 43.409 1.00 81.19 126 VAL A C 1
ATOM 970 O O . VAL A 1 126 ? -22.601 5.458 44.125 1.00 81.19 126 VAL A O 1
ATOM 973 N N . ARG A 1 127 ? -24.573 4.510 43.554 1.00 69.62 127 ARG A N 1
ATOM 974 C CA . ARG A 1 127 ? -25.361 4.944 44.714 1.00 69.62 127 ARG A CA 1
ATOM 975 C C . ARG A 1 127 ? -25.318 3.901 45.816 1.00 69.62 127 ARG A C 1
ATOM 977 O O . ARG A 1 127 ? -25.312 2.702 45.464 1.00 69.62 127 ARG A O 1
#

Radius of gyration: 31.34 Å; chains: 1; bounding box: 64×62×94 Å

pLDDT: mean 72.59, std 17.57, range [43.81, 98.44]